Protein AF-A0A656VI85-F1 (afdb_monomer_lite)

Foldseek 3Di:
DLLVVQLLVLVVVQQDDPPPNPARKGFLLSSQVSSVVSVHHDDLVRSVCCVPPVNPFHWDFPDDDPSNGTMIGTDD

Radius of gyration: 11.45 Å; chains: 1; bounding box: 31×27×29 Å

Secondary structure (DSSP, 8-state):
-HHHHHHHHHHHHHS-B-TTSS-BEEEHHHHHHHHHHTT----HHHHHHIIIIISSSEEEEEE--SGGG-EEEEE-

Sequence (76 aa):
MRQDLNLAGAFMEALNFNENGKGRRIRTVDFIHAANRLGTHLTPEEANYYIKHQSGHVFRLIDEGRYQHNTYLFLC

Structure (mmCIF, N/CA/C/O backbone):
data_AF-A0A656VI85-F1
#
_entry.id   AF-A0A656VI85-F1
#
loop_
_atom_site.group_PDB
_atom_site.id
_atom_site.type_symbol
_atom_site.label_atom_id
_atom_site.label_alt_id
_atom_site.label_comp_id
_atom_site.label_asym_id
_atom_site.label_entity_id
_atom_site.label_seq_id
_atom_site.pdbx_PDB_ins_code
_atom_site.Cartn_x
_atom_site.Cartn_y
_atom_site.Cartn_z
_atom_site.occupancy
_atom_site.B_iso_or_equiv
_atom_site.auth_seq_id
_atom_site.auth_comp_id
_atom_site.auth_asym_id
_atom_site.auth_atom_id
_atom_site.pdbx_PDB_model_num
ATOM 1 N N . MET A 1 1 ? 14.241 11.144 -5.615 1.00 61.47 1 MET A N 1
ATOM 2 C CA . MET A 1 1 ? 13.448 12.395 -5.488 1.00 61.47 1 MET A CA 1
ATOM 3 C C . MET A 1 1 ? 12.113 12.332 -6.227 1.00 61.47 1 MET A C 1
ATOM 5 O O . MET A 1 1 ? 11.098 12.312 -5.552 1.00 61.47 1 MET A O 1
ATOM 9 N N . ARG A 1 2 ? 12.054 12.281 -7.571 1.00 69.19 2 ARG A N 1
ATOM 10 C CA . ARG A 1 2 ? 10.763 12.242 -8.305 1.00 69.19 2 ARG A CA 1
ATOM 11 C C . ARG A 1 2 ? 9.984 10.935 -8.094 1.00 69.19 2 ARG A C 1
ATOM 13 O O . ARG A 1 2 ? 8.785 10.968 -7.866 1.00 69.19 2 ARG A O 1
ATOM 20 N N . GLN A 1 3 ? 10.689 9.804 -8.112 1.00 68.25 3 GLN A N 1
ATOM 21 C CA . GLN A 1 3 ? 10.106 8.480 -7.878 1.00 68.25 3 GLN A CA 1
ATOM 22 C C . GLN A 1 3 ? 9.599 8.317 -6.437 1.00 68.25 3 GLN A C 1
ATOM 24 O O . GLN A 1 3 ? 8.491 7.840 -6.241 1.00 68.25 3 GLN A O 1
ATOM 29 N N . ASP A 1 4 ? 10.349 8.795 -5.438 1.00 70.12 4 ASP A N 1
ATOM 30 C CA . ASP A 1 4 ? 9.924 8.744 -4.029 1.00 70.12 4 ASP A CA 1
ATOM 31 C C . ASP A 1 4 ? 8.668 9.588 -3.766 1.00 70.12 4 ASP A C 1
ATOM 33 O O . ASP A 1 4 ? 7.776 9.161 -3.037 1.00 70.12 4 ASP A O 1
ATOM 37 N N . LEU A 1 5 ? 8.566 10.762 -4.405 1.00 72.38 5 LEU A N 1
ATOM 38 C CA . LEU A 1 5 ? 7.371 11.612 -4.352 1.00 72.38 5 LEU A CA 1
ATOM 39 C C . LEU A 1 5 ? 6.163 10.933 -5.011 1.00 72.38 5 LEU A C 1
ATOM 41 O O . LEU A 1 5 ? 5.057 10.994 -4.475 1.00 72.38 5 LEU A O 1
ATOM 45 N N . ASN A 1 6 ? 6.375 10.247 -6.137 1.00 82.69 6 ASN A N 1
ATOM 46 C CA . ASN A 1 6 ? 5.327 9.482 -6.808 1.00 82.69 6 ASN A CA 1
ATOM 47 C C . ASN A 1 6 ? 4.874 8.282 -5.961 1.00 82.69 6 ASN A C 1
ATOM 49 O O . ASN A 1 6 ? 3.679 8.022 -5.873 1.00 82.69 6 ASN A O 1
ATOM 53 N N . LEU A 1 7 ? 5.795 7.585 -5.289 1.00 83.69 7 LEU A N 1
ATOM 54 C CA . LEU A 1 7 ? 5.465 6.475 -4.391 1.00 83.69 7 LEU A CA 1
ATOM 55 C C . LEU A 1 7 ? 4.677 6.942 -3.168 1.00 83.69 7 LEU A C 1
ATOM 57 O O . LEU A 1 7 ? 3.653 6.344 -2.850 1.00 83.69 7 LEU A O 1
ATOM 61 N N . ALA A 1 8 ? 5.095 8.035 -2.527 1.00 81.38 8 ALA A N 1
ATOM 62 C CA . ALA A 1 8 ? 4.364 8.612 -1.402 1.00 81.38 8 ALA A CA 1
ATOM 63 C C . ALA A 1 8 ? 2.958 9.090 -1.816 1.00 81.38 8 ALA A C 1
ATOM 65 O O . ALA A 1 8 ? 1.988 8.863 -1.093 1.00 81.38 8 ALA A O 1
ATOM 66 N N . GLY A 1 9 ? 2.827 9.700 -3.000 1.00 82.44 9 GLY A N 1
ATOM 67 C CA . GLY A 1 9 ? 1.537 10.108 -3.562 1.00 82.44 9 GLY A CA 1
ATOM 68 C C . GLY A 1 9 ? 0.615 8.922 -3.853 1.00 82.44 9 GLY A C 1
ATOM 69 O O . GLY A 1 9 ? -0.522 8.901 -3.384 1.00 82.44 9 GLY A O 1
ATOM 70 N N . ALA A 1 10 ? 1.124 7.900 -4.546 1.00 85.38 10 ALA A N 1
ATOM 71 C CA . ALA A 1 10 ? 0.395 6.659 -4.813 1.00 85.38 10 ALA A CA 1
ATOM 72 C C . ALA A 1 10 ? -0.021 5.945 -3.524 1.00 85.38 10 ALA A C 1
ATOM 74 O O . ALA A 1 10 ? -1.111 5.384 -3.437 1.00 85.38 10 ALA A O 1
ATOM 75 N N . PHE A 1 11 ? 0.846 5.973 -2.514 1.00 83.94 11 PHE A N 1
ATOM 76 C CA . PHE A 1 11 ? 0.585 5.366 -1.222 1.00 83.94 11 PHE A CA 1
ATOM 77 C C . PHE A 1 11 ? -0.563 6.070 -0.500 1.00 83.94 11 PHE A C 1
ATOM 79 O O . PHE A 1 11 ? -1.468 5.401 -0.015 1.00 83.94 11 PHE A O 1
ATOM 86 N N . MET A 1 12 ? -0.572 7.406 -0.476 1.00 81.50 12 MET A N 1
ATOM 87 C CA . MET A 1 12 ? -1.659 8.187 0.124 1.00 81.50 12 MET A CA 1
ATOM 88 C C . MET A 1 12 ? -2.985 8.030 -0.631 1.00 81.50 12 MET A C 1
ATOM 90 O O . MET A 1 12 ? -4.033 7.986 0.005 1.00 81.50 12 MET A O 1
ATOM 94 N N . GLU A 1 13 ? -2.950 7.903 -1.961 1.00 83.94 13 GLU A N 1
ATOM 95 C CA . GLU A 1 13 ? -4.140 7.616 -2.777 1.00 83.94 13 GLU A CA 1
ATOM 96 C C . GLU A 1 13 ? -4.705 6.215 -2.481 1.00 83.94 13 GLU A C 1
ATOM 98 O O . GLU A 1 13 ? -5.916 6.040 -2.340 1.00 83.94 13 GLU A O 1
ATOM 103 N N . ALA A 1 14 ? -3.829 5.216 -2.344 1.00 83.81 14 ALA A N 1
ATOM 104 C CA . ALA A 1 14 ? -4.213 3.838 -2.049 1.00 83.81 14 ALA A CA 1
ATOM 105 C C . ALA A 1 14 ? -4.571 3.602 -0.575 1.00 83.81 14 ALA A C 1
ATOM 107 O O . ALA A 1 14 ? -5.308 2.662 -0.264 1.00 83.81 14 ALA A O 1
ATOM 108 N N . LEU A 1 15 ? -4.085 4.453 0.333 1.00 80.94 15 LEU A N 1
ATOM 109 C CA . LEU A 1 15 ? -4.481 4.515 1.738 1.00 80.94 15 LEU A CA 1
ATOM 110 C C . LEU A 1 15 ? -5.876 5.141 1.846 1.00 80.94 15 LEU A C 1
ATOM 112 O O . LEU A 1 15 ? -6.088 6.183 2.468 1.00 80.94 15 LEU A O 1
ATOM 116 N N . ASN A 1 16 ? -6.846 4.506 1.197 1.00 68.25 16 ASN A N 1
ATOM 117 C CA . ASN A 1 16 ? -8.183 5.036 1.108 1.00 68.25 16 ASN A CA 1
ATOM 118 C C . ASN A 1 16 ? -8.902 4.799 2.441 1.00 68.25 16 ASN A C 1
ATOM 120 O O . ASN A 1 16 ? -8.979 3.684 2.977 1.00 68.25 16 ASN A O 1
ATOM 124 N N . PHE A 1 17 ? -9.404 5.889 3.008 1.00 56.81 17 PHE A N 1
ATOM 125 C CA . PHE A 1 17 ? -10.237 5.867 4.192 1.00 56.81 17 PHE A CA 1
ATOM 126 C C . PHE A 1 17 ? -11.565 5.272 3.767 1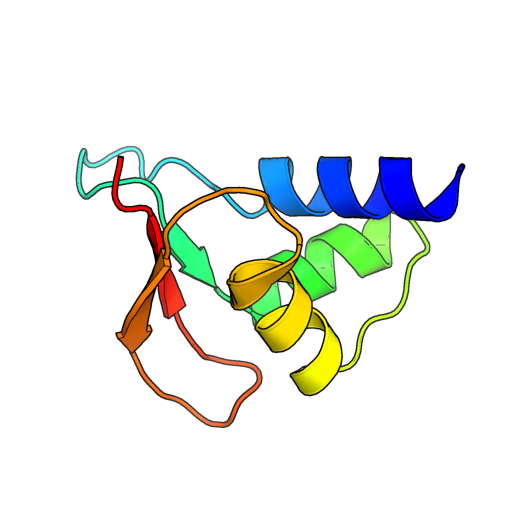.00 56.81 17 PHE A C 1
ATOM 128 O O . PHE A 1 17 ? -12.358 5.914 3.091 1.00 56.81 17 PHE A O 1
ATOM 135 N N . ASN A 1 18 ? -11.789 4.020 4.141 1.00 49.75 18 ASN A N 1
ATOM 136 C CA . ASN A 1 18 ? -13.086 3.392 3.994 1.00 49.75 18 ASN A CA 1
ATOM 137 C C . ASN A 1 18 ? -14.138 4.337 4.609 1.00 49.75 18 ASN A C 1
ATOM 139 O O . ASN A 1 18 ? -14.113 4.557 5.823 1.00 49.75 18 ASN A O 1
ATOM 143 N N . GLU A 1 19 ? -15.032 4.893 3.782 1.00 51.69 19 GLU A N 1
ATOM 144 C CA . GLU A 1 19 ? -16.106 5.826 4.174 1.00 51.69 19 GLU A CA 1
ATOM 145 C C . GLU A 1 19 ? -17.026 5.249 5.273 1.00 51.69 19 GLU A C 1
ATOM 147 O O . GLU A 1 19 ? -17.814 5.964 5.880 1.00 51.69 19 GLU A O 1
ATOM 152 N N . ASN A 1 20 ? -16.869 3.963 5.607 1.00 52.91 20 ASN A N 1
ATOM 153 C CA . ASN A 1 20 ? -17.610 3.237 6.635 1.00 52.91 20 ASN A CA 1
ATOM 154 C C . ASN A 1 20 ? -16.883 3.080 7.989 1.00 52.91 20 ASN A C 1
ATOM 156 O O . ASN A 1 20 ? -17.187 2.155 8.743 1.00 52.91 20 ASN A O 1
ATOM 160 N N . GLY A 1 21 ? -15.890 3.915 8.313 1.00 52.38 21 GLY A N 1
ATOM 161 C CA . GLY A 1 21 ? -15.314 3.976 9.670 1.00 52.38 21 GLY A CA 1
ATOM 162 C C . GLY A 1 21 ? -14.497 2.749 10.117 1.00 52.38 21 GLY A C 1
ATOM 163 O O . GLY A 1 21 ? -14.179 2.616 11.295 1.00 52.38 21 GLY A O 1
ATOM 164 N N . LYS A 1 22 ? -14.113 1.846 9.201 1.00 56.50 22 LYS A N 1
ATOM 165 C CA . LYS A 1 22 ? -13.421 0.570 9.512 1.00 56.50 22 LYS A CA 1
ATOM 166 C C . LYS A 1 22 ? -11.878 0.638 9.550 1.00 56.50 22 LYS A C 1
ATOM 168 O O . LYS A 1 22 ? -11.211 -0.384 9.350 1.00 56.50 22 LYS A O 1
ATOM 173 N N . GLY A 1 23 ? -11.318 1.812 9.850 1.00 62.88 23 GLY A N 1
ATOM 174 C CA . GLY A 1 23 ? -9.870 2.069 9.882 1.00 62.88 23 GLY A CA 1
ATOM 175 C C . GLY A 1 23 ? -9.258 2.255 8.487 1.00 62.88 23 GLY A C 1
ATOM 176 O O . GLY A 1 23 ? -9.811 1.778 7.493 1.00 62.88 23 GLY A O 1
ATOM 177 N N . ARG A 1 24 ? -8.124 2.967 8.402 1.00 79.56 24 ARG A N 1
ATOM 178 C CA . ARG A 1 24 ? -7.410 3.185 7.129 1.00 79.56 24 ARG A CA 1
ATOM 179 C C . ARG A 1 24 ? -6.793 1.859 6.690 1.00 79.56 24 ARG A C 1
ATOM 181 O O . ARG A 1 24 ? -6.084 1.224 7.469 1.00 79.56 24 ARG A O 1
ATOM 188 N N . ARG A 1 25 ? -7.090 1.410 5.474 1.00 83.81 25 ARG A N 1
ATOM 189 C CA . ARG A 1 25 ? -6.588 0.145 4.925 1.00 83.81 25 ARG A CA 1
ATOM 190 C C . ARG A 1 25 ? -5.941 0.403 3.580 1.00 83.81 25 ARG A C 1
ATOM 192 O O . ARG A 1 25 ? -6.302 1.356 2.902 1.00 83.81 25 ARG A O 1
ATOM 199 N N . ILE A 1 26 ? -5.025 -0.470 3.200 1.00 86.75 26 ILE A N 1
ATOM 200 C CA . ILE A 1 26 ? -4.381 -0.435 1.893 1.00 86.75 26 ILE A CA 1
ATOM 201 C C . ILE A 1 26 ? -4.288 -1.856 1.352 1.00 86.75 26 ILE A C 1
ATOM 203 O O . ILE A 1 26 ? -3.846 -2.771 2.051 1.00 86.75 26 ILE A O 1
ATOM 207 N N . ARG A 1 27 ? -4.748 -2.054 0.116 1.00 88.62 27 ARG A N 1
ATOM 208 C CA . ARG A 1 27 ? -4.547 -3.306 -0.618 1.00 88.62 27 ARG A CA 1
ATOM 209 C C . ARG A 1 27 ? -3.337 -3.149 -1.520 1.00 88.62 27 ARG A C 1
ATOM 211 O O . ARG A 1 27 ? -3.202 -2.125 -2.189 1.00 88.62 27 ARG A O 1
ATOM 218 N N . THR A 1 28 ? -2.495 -4.172 -1.585 1.00 89.00 28 THR A N 1
ATOM 219 C CA . THR A 1 28 ? -1.275 -4.147 -2.404 1.00 89.00 28 THR A CA 1
ATOM 220 C C . THR A 1 28 ? -1.588 -3.850 -3.873 1.00 89.00 28 THR A C 1
ATOM 222 O O . THR A 1 28 ? -0.919 -3.023 -4.483 1.00 89.00 28 THR A O 1
ATOM 225 N N . VAL A 1 29 ? -2.656 -4.437 -4.421 1.00 88.56 29 VAL A N 1
ATOM 226 C CA . VAL A 1 29 ? -3.106 -4.182 -5.800 1.00 88.56 29 VAL A CA 1
ATOM 227 C C . VAL A 1 29 ? -3.504 -2.723 -6.044 1.00 88.56 29 VAL A C 1
ATOM 229 O O . VAL A 1 29 ? -3.137 -2.160 -7.072 1.00 88.56 29 VAL A O 1
ATOM 232 N N . ASP A 1 30 ? -4.186 -2.080 -5.092 1.00 88.69 30 ASP A N 1
ATOM 233 C CA . ASP A 1 30 ? -4.606 -0.679 -5.229 1.00 88.69 30 ASP A CA 1
ATOM 234 C C . ASP A 1 30 ? -3.383 0.247 -5.226 1.00 88.69 30 ASP A C 1
ATOM 236 O O . ASP A 1 30 ? -3.296 1.171 -6.035 1.00 88.69 30 ASP A O 1
ATOM 240 N N . PHE A 1 31 ? -2.397 -0.051 -4.376 1.00 89.44 31 PHE A N 1
ATOM 241 C CA . PHE A 1 31 ? -1.138 0.688 -4.340 1.00 89.44 31 PHE A CA 1
ATOM 242 C C . PHE A 1 31 ? -0.331 0.535 -5.632 1.00 89.44 31 PHE A C 1
ATOM 244 O O . PHE A 1 31 ? 0.134 1.531 -6.185 1.00 89.44 31 PHE A O 1
ATOM 251 N N . ILE A 1 32 ? -0.222 -0.685 -6.166 1.00 90.94 32 ILE A N 1
ATOM 252 C CA . ILE A 1 32 ? 0.436 -0.938 -7.457 1.00 90.94 32 ILE A CA 1
ATOM 253 C C . ILE A 1 32 ? -0.266 -0.168 -8.579 1.00 90.94 32 ILE A C 1
ATOM 255 O O . ILE A 1 32 ? 0.397 0.455 -9.409 1.00 90.94 32 ILE A O 1
ATOM 259 N N . HIS A 1 33 ? -1.601 -0.172 -8.614 1.00 90.31 33 HIS A N 1
ATOM 260 C CA . HIS A 1 33 ? -2.353 0.584 -9.616 1.00 90.31 33 HIS A CA 1
ATOM 261 C C . HIS A 1 33 ? -2.117 2.092 -9.503 1.00 90.31 33 HIS A C 1
ATOM 263 O O . HIS A 1 33 ? -1.893 2.739 -10.529 1.00 90.31 33 HIS A O 1
ATOM 269 N N . ALA A 1 34 ? -2.114 2.649 -8.292 1.00 88.75 34 ALA A N 1
ATOM 270 C CA . ALA A 1 34 ? -1.826 4.063 -8.072 1.00 88.75 34 ALA A CA 1
ATOM 271 C C . ALA A 1 34 ? -0.389 4.424 -8.497 1.00 88.75 34 ALA A C 1
ATOM 273 O O . ALA A 1 34 ? -0.182 5.396 -9.223 1.00 88.75 34 ALA A O 1
ATOM 274 N N . ALA A 1 35 ? 0.600 3.596 -8.142 1.00 89.19 35 ALA A N 1
ATOM 275 C CA . ALA A 1 35 ? 1.992 3.796 -8.542 1.00 89.19 35 ALA A CA 1
ATOM 276 C C . ALA A 1 35 ? 2.144 3.770 -10.072 1.00 89.19 35 ALA A C 1
ATOM 278 O O . ALA A 1 35 ? 2.754 4.674 -10.651 1.00 89.19 35 ALA A O 1
ATOM 279 N N . ASN A 1 36 ? 1.502 2.802 -10.736 1.00 89.25 36 ASN A N 1
ATOM 280 C CA . ASN A 1 36 ? 1.514 2.674 -12.193 1.00 89.25 36 ASN A CA 1
ATOM 281 C C . ASN A 1 36 ? 0.935 3.918 -12.884 1.00 89.25 36 ASN A C 1
ATOM 283 O O . ASN A 1 36 ? 1.483 4.367 -13.890 1.00 89.25 36 ASN A O 1
ATOM 287 N N . ARG A 1 37 ? -0.138 4.514 -12.341 1.00 87.88 37 ARG A N 1
ATOM 288 C CA . ARG A 1 37 ? -0.723 5.762 -12.872 1.00 87.88 37 ARG A CA 1
ATOM 289 C C . ARG A 1 37 ? 0.233 6.950 -12.777 1.00 87.88 37 ARG A C 1
ATOM 291 O O . ARG A 1 37 ? 0.193 7.824 -13.637 1.00 87.88 37 ARG A O 1
ATOM 298 N N . LEU A 1 38 ? 1.106 6.964 -11.773 1.00 87.06 38 LEU A N 1
ATOM 299 C CA . LEU A 1 38 ? 2.157 7.970 -11.598 1.00 87.06 38 LEU A CA 1
ATOM 300 C C . LEU A 1 38 ? 3.463 7.602 -12.330 1.00 87.06 38 LEU A C 1
ATOM 302 O O . LEU A 1 38 ? 4.506 8.217 -12.093 1.00 87.06 38 LEU A O 1
ATOM 306 N N . GLY A 1 39 ? 3.425 6.600 -13.216 1.00 86.75 39 GLY A N 1
ATOM 307 C CA . GLY A 1 39 ? 4.568 6.163 -14.021 1.00 86.75 39 GLY A CA 1
ATOM 308 C C . GLY A 1 39 ? 5.619 5.377 -13.237 1.00 86.75 39 GLY A C 1
ATOM 309 O O . GLY A 1 39 ? 6.768 5.307 -13.666 1.00 86.75 39 GLY A O 1
ATOM 310 N N . THR A 1 40 ? 5.258 4.822 -12.076 1.00 88.50 40 THR A N 1
ATOM 311 C CA . THR A 1 40 ? 6.145 3.991 -11.253 1.00 88.50 40 THR A CA 1
ATOM 312 C C . THR A 1 40 ? 5.633 2.559 -11.220 1.00 88.50 40 THR A C 1
ATOM 314 O O . THR A 1 40 ? 4.577 2.282 -10.661 1.00 88.50 40 THR A O 1
ATOM 317 N N . HIS A 1 41 ? 6.391 1.641 -11.808 1.00 88.62 41 HIS A N 1
ATOM 318 C CA . HIS A 1 41 ? 6.030 0.229 -11.835 1.00 88.62 41 HIS A CA 1
ATOM 319 C C . HIS A 1 41 ? 6.587 -0.489 -10.611 1.00 88.62 41 HIS A C 1
ATOM 321 O O . HIS A 1 41 ? 7.783 -0.411 -10.347 1.00 88.62 41 HIS A O 1
ATOM 327 N N . LEU A 1 42 ? 5.708 -1.170 -9.875 1.00 87.19 42 LEU A N 1
ATOM 328 C CA . LEU A 1 42 ? 6.054 -1.963 -8.699 1.00 87.19 42 LEU A CA 1
ATOM 329 C C . LEU A 1 42 ? 5.644 -3.416 -8.906 1.00 87.19 42 LEU A C 1
ATOM 331 O O . LEU A 1 42 ? 4.526 -3.702 -9.347 1.00 87.19 42 LEU A O 1
ATOM 335 N N . THR A 1 43 ? 6.525 -4.327 -8.515 1.00 90.00 43 THR A N 1
ATOM 336 C CA . THR A 1 43 ? 6.162 -5.722 -8.263 1.00 90.00 43 THR A CA 1
ATOM 337 C C . THR A 1 43 ? 5.328 -5.839 -6.978 1.00 90.00 43 THR A C 1
ATOM 339 O O . THR A 1 43 ? 5.401 -4.971 -6.097 1.00 90.00 43 THR A O 1
ATOM 342 N N . PRO A 1 44 ? 4.528 -6.909 -6.820 1.00 88.31 44 PRO A N 1
ATOM 343 C CA . PRO A 1 44 ? 3.845 -7.203 -5.562 1.00 88.31 44 PRO A CA 1
ATOM 344 C C . PRO A 1 44 ? 4.766 -7.222 -4.343 1.00 88.31 44 PRO A C 1
ATOM 346 O O . PRO A 1 44 ? 4.391 -6.736 -3.276 1.00 88.31 44 PRO A O 1
ATOM 349 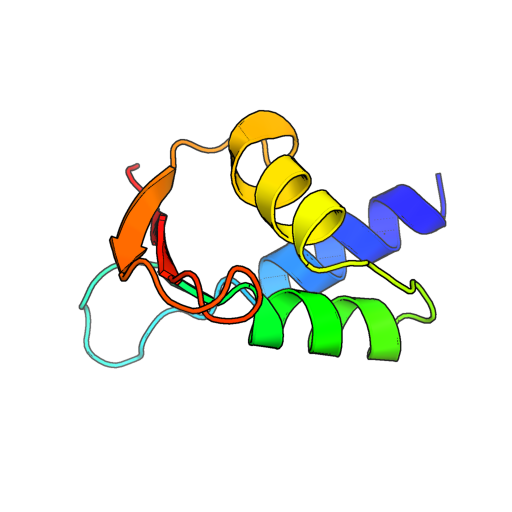N N . GLU A 1 45 ? 5.968 -7.764 -4.483 1.00 88.44 45 GLU A N 1
ATOM 350 C CA . GLU A 1 45 ? 6.972 -7.857 -3.430 1.00 88.44 45 GLU A CA 1
ATOM 351 C C . GLU A 1 45 ? 7.456 -6.467 -2.998 1.00 88.44 45 GLU A C 1
ATOM 353 O O . GLU A 1 45 ? 7.448 -6.163 -1.804 1.00 88.44 45 GLU A O 1
ATOM 358 N N . GLU A 1 46 ? 7.794 -5.598 -3.954 1.00 88.81 46 GLU A N 1
ATOM 359 C CA . GLU A 1 46 ? 8.220 -4.217 -3.685 1.00 88.81 46 GLU A CA 1
ATOM 360 C C . GLU A 1 46 ? 7.104 -3.392 -3.043 1.00 88.81 46 GLU A C 1
ATOM 362 O O . GLU A 1 46 ? 7.340 -2.669 -2.074 1.00 88.81 46 GLU A O 1
ATOM 367 N N . ALA A 1 47 ? 5.870 -3.539 -3.529 1.00 88.31 47 ALA A N 1
ATOM 368 C CA . ALA A 1 47 ? 4.710 -2.867 -2.959 1.00 88.31 47 ALA A CA 1
ATOM 369 C C . ALA A 1 47 ? 4.466 -3.303 -1.502 1.00 88.31 47 ALA A C 1
ATOM 371 O O . ALA A 1 47 ? 4.283 -2.464 -0.620 1.00 88.31 47 ALA A O 1
ATOM 372 N N . ASN A 1 48 ? 4.526 -4.609 -1.225 1.00 87.62 48 ASN A N 1
ATOM 373 C CA . ASN A 1 48 ? 4.406 -5.150 0.130 1.00 87.62 48 ASN A CA 1
ATOM 374 C C . ASN A 1 48 ? 5.537 -4.667 1.050 1.00 87.62 48 ASN A C 1
ATOM 376 O O . ASN A 1 48 ? 5.284 -4.330 2.208 1.00 87.62 48 ASN A O 1
ATOM 380 N N . TYR A 1 49 ? 6.774 -4.627 0.548 1.00 87.06 49 TYR A N 1
ATOM 381 C CA . TYR A 1 49 ? 7.921 -4.118 1.295 1.00 87.06 49 TYR A CA 1
ATOM 382 C C . TYR A 1 49 ? 7.746 -2.636 1.642 1.00 87.06 49 TYR A C 1
ATOM 384 O O . TYR A 1 49 ? 7.936 -2.248 2.796 1.00 87.06 49 TYR A O 1
ATOM 392 N N . TYR A 1 50 ? 7.307 -1.822 0.679 1.00 86.50 50 TYR A N 1
ATOM 393 C CA . TYR A 1 50 ? 7.080 -0.394 0.882 1.00 86.50 50 TYR A CA 1
ATOM 394 C C . TYR A 1 50 ? 6.021 -0.135 1.962 1.00 86.50 50 TYR A C 1
ATOM 396 O O . TYR A 1 50 ? 6.267 0.638 2.888 1.00 86.50 50 TYR A O 1
ATOM 404 N N . ILE A 1 51 ? 4.883 -0.839 1.892 1.00 83.25 51 ILE A N 1
ATOM 405 C CA . ILE A 1 51 ? 3.791 -0.728 2.874 1.00 83.25 51 ILE A CA 1
ATOM 406 C C . ILE A 1 51 ? 4.256 -1.127 4.284 1.00 83.25 51 ILE A C 1
ATOM 408 O O . ILE A 1 51 ? 3.836 -0.522 5.265 1.00 83.25 51 ILE A O 1
ATOM 412 N N . LYS A 1 52 ? 5.115 -2.147 4.409 1.00 79.38 52 LYS A N 1
ATOM 413 C CA . LYS A 1 52 ? 5.594 -2.629 5.716 1.00 79.38 52 LYS A CA 1
ATOM 414 C C . LYS A 1 52 ? 6.707 -1.776 6.320 1.00 79.38 52 LYS A C 1
ATOM 416 O O . LYS A 1 52 ? 6.782 -1.679 7.542 1.00 79.38 52 LYS A O 1
ATOM 421 N N . HIS A 1 53 ? 7.597 -1.230 5.493 1.00 76.75 53 HIS A N 1
ATOM 422 C CA . HIS A 1 53 ? 8.877 -0.697 5.969 1.00 76.75 53 HIS A CA 1
ATOM 423 C C . HIS A 1 53 ? 9.130 0.768 5.615 1.00 76.75 53 HIS A C 1
ATOM 425 O O . HIS A 1 53 ? 9.772 1.462 6.398 1.00 76.75 53 HIS A O 1
ATOM 431 N N . GLN A 1 54 ? 8.665 1.255 4.461 1.00 67.19 54 GLN A N 1
ATOM 432 C CA . GLN A 1 54 ? 9.061 2.576 3.950 1.00 67.19 54 GLN A CA 1
ATOM 433 C C . GLN A 1 54 ? 8.011 3.669 4.137 1.00 67.19 54 GLN A C 1
ATOM 435 O O . GLN A 1 54 ? 8.356 4.845 4.071 1.00 67.19 54 GLN A O 1
ATOM 440 N N . SER A 1 55 ? 6.763 3.325 4.445 1.00 59.81 55 SER A N 1
ATOM 441 C CA . SER A 1 55 ? 5.718 4.322 4.690 1.00 59.81 55 SER A CA 1
ATOM 442 C C . SER A 1 55 ? 5.844 5.065 6.029 1.00 59.81 55 SER A C 1
ATOM 444 O O . SER A 1 55 ? 5.056 5.968 6.280 1.00 59.81 55 SER A O 1
ATOM 446 N N . GLY A 1 56 ? 6.778 4.690 6.918 1.00 63.19 56 GLY A N 1
ATOM 447 C CA . GLY A 1 56 ? 6.945 5.328 8.240 1.00 63.19 56 GLY A CA 1
ATOM 448 C C . GLY A 1 56 ? 5.767 5.109 9.204 1.00 63.19 56 GLY A C 1
ATOM 449 O O . GLY A 1 56 ? 5.595 5.838 10.176 1.00 63.19 56 GLY A O 1
ATOM 450 N N . HIS A 1 57 ? 4.939 4.108 8.920 1.00 69.62 57 HIS A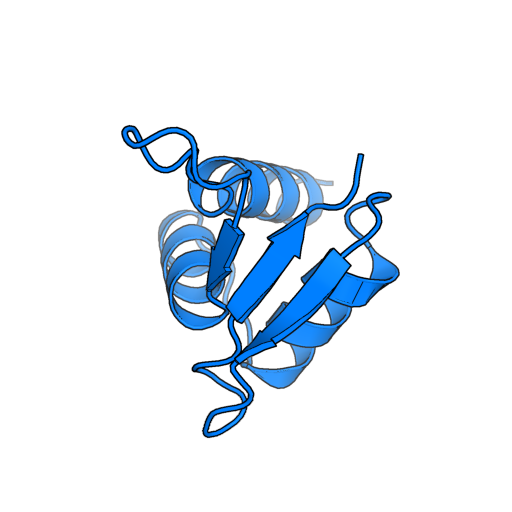 N 1
ATOM 451 C CA . HIS A 1 57 ? 3.614 3.896 9.491 1.00 69.62 57 HIS A CA 1
ATOM 452 C C . HIS A 1 57 ? 3.464 2.428 9.901 1.00 69.62 57 HIS A C 1
ATOM 454 O O . HIS A 1 57 ? 3.965 1.546 9.203 1.00 69.62 57 HIS A O 1
ATOM 460 N N . VAL A 1 58 ? 2.778 2.148 11.014 1.00 75.44 58 VAL A N 1
ATOM 461 C CA . VAL A 1 58 ? 2.589 0.770 11.485 1.00 75.44 58 VAL A CA 1
ATOM 462 C C . VAL A 1 58 ? 1.411 0.144 10.747 1.00 75.44 58 VAL A C 1
ATOM 464 O O . VAL A 1 58 ? 0.283 0.625 10.816 1.00 75.44 58 VAL A O 1
ATOM 467 N N . PHE A 1 59 ? 1.666 -0.962 10.055 1.00 81.50 59 PHE A N 1
ATOM 468 C CA . PHE A 1 59 ? 0.640 -1.733 9.365 1.00 81.50 59 PHE A CA 1
ATOM 469 C C . PHE A 1 59 ? 0.584 -3.162 9.886 1.00 81.50 59 PHE A C 1
ATOM 471 O O . PHE A 1 59 ? 1.607 -3.813 10.091 1.00 81.50 59 PHE A O 1
ATOM 478 N N . ARG A 1 60 ? -0.632 -3.681 10.045 1.00 82.56 60 ARG A N 1
ATOM 479 C CA . ARG A 1 60 ? -0.889 -5.099 10.300 1.00 82.56 60 ARG A CA 1
ATOM 480 C C . ARG A 1 60 ? -1.486 -5.729 9.054 1.00 82.56 60 ARG A C 1
ATOM 482 O O .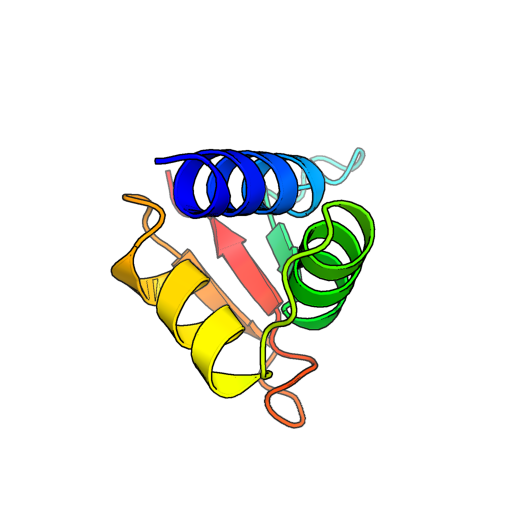 ARG A 1 60 ? -2.484 -5.234 8.541 1.00 82.56 60 ARG A O 1
A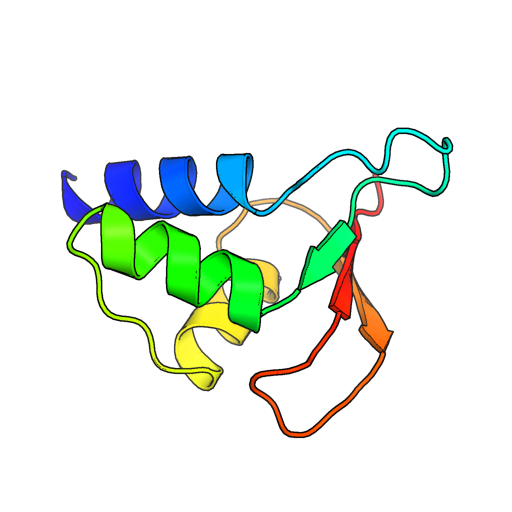TOM 489 N N . LEU A 1 61 ? -0.907 -6.834 8.596 1.00 84.06 61 LEU A N 1
ATOM 490 C CA . LEU A 1 61 ? -1.534 -7.678 7.580 1.00 84.06 61 LEU A CA 1
ATOM 491 C C . LEU A 1 61 ? -2.823 -8.270 8.169 1.00 84.06 61 LEU A C 1
ATOM 493 O O . LEU A 1 61 ? -2.777 -8.909 9.218 1.00 84.06 61 LEU A O 1
ATOM 497 N N . ILE A 1 62 ? -3.964 -8.001 7.538 1.00 84.00 62 ILE A N 1
ATOM 498 C CA . ILE A 1 62 ? -5.285 -8.481 7.985 1.00 84.00 62 ILE A CA 1
ATOM 499 C C . ILE A 1 62 ? -5.924 -9.465 7.005 1.00 84.00 62 ILE A C 1
ATOM 501 O O . ILE A 1 62 ? -6.887 -10.130 7.371 1.00 84.00 62 ILE A O 1
ATOM 505 N N . ASP A 1 63 ? -5.396 -9.545 5.785 1.00 81.44 63 ASP A N 1
ATOM 506 C CA . ASP A 1 63 ? -5.798 -10.519 4.776 1.00 81.44 63 ASP A CA 1
ATOM 507 C C . ASP A 1 63 ? -4.570 -10.890 3.939 1.00 81.44 63 ASP A C 1
ATOM 509 O O . ASP A 1 63 ? -3.937 -10.007 3.349 1.00 81.44 63 ASP A O 1
ATOM 513 N N . GLU A 1 64 ? -4.209 -12.172 3.945 1.00 77.19 64 GLU A N 1
ATOM 514 C CA . GLU A 1 64 ? -3.076 -12.730 3.207 1.00 77.19 64 GLU A CA 1
ATOM 515 C C . GLU A 1 64 ? -3.607 -13.493 1.987 1.00 77.19 64 GLU A C 1
ATOM 517 O O . GLU A 1 64 ? -4.112 -14.611 2.090 1.00 77.19 64 GLU A O 1
ATOM 522 N N . GLY A 1 65 ? -3.522 -12.853 0.820 1.00 72.25 65 GLY A N 1
ATOM 523 C CA . GLY A 1 65 ? -3.890 -13.456 -0.459 1.00 72.25 65 GLY A CA 1
ATOM 524 C C . GLY A 1 65 ? -2.670 -14.003 -1.204 1.00 72.25 65 GLY A C 1
ATOM 525 O O . GLY A 1 65 ? -1.571 -14.100 -0.664 1.00 72.25 65 GLY A O 1
ATOM 526 N N . ARG A 1 66 ? -2.809 -14.280 -2.513 1.00 77.00 66 ARG A N 1
ATOM 527 C CA . ARG A 1 66 ? -1.618 -14.313 -3.392 1.00 77.00 66 ARG A CA 1
ATOM 528 C C . ARG A 1 66 ? -0.975 -12.931 -3.273 1.00 77.00 66 ARG A C 1
ATOM 530 O O . ARG A 1 66 ? -1.697 -11.989 -3.556 1.00 77.00 66 ARG A O 1
ATOM 537 N N . TYR A 1 67 ? 0.287 -12.803 -2.849 1.00 67.81 67 TYR A N 1
ATOM 538 C CA . TYR A 1 67 ? 1.018 -11.566 -2.467 1.00 67.81 67 TYR A CA 1
ATOM 539 C C . TYR A 1 67 ? 0.506 -10.205 -2.999 1.00 67.81 67 TYR A C 1
ATOM 541 O O . TYR A 1 67 ? 0.481 -9.222 -2.258 1.00 67.81 67 TYR A O 1
ATOM 549 N N . GLN A 1 68 ? 0.084 -10.125 -4.263 1.00 73.88 68 GLN A N 1
ATOM 550 C CA . GLN A 1 68 ? -0.574 -8.969 -4.891 1.00 73.88 68 GLN A CA 1
ATOM 551 C C . GLN A 1 68 ? -1.924 -8.546 -4.262 1.00 73.88 68 GLN A C 1
ATOM 553 O O . GLN A 1 68 ? -2.378 -7.426 -4.474 1.00 73.88 68 GLN A O 1
ATOM 558 N N . HIS A 1 69 ? -2.567 -9.409 -3.479 1.00 80.94 69 HIS A N 1
ATOM 559 C CA . HIS A 1 69 ? -3.887 -9.210 -2.873 1.00 80.94 69 HIS A CA 1
ATOM 560 C C . HIS A 1 69 ? -3.837 -9.036 -1.352 1.00 80.94 69 HIS A C 1
ATOM 562 O O . HIS A 1 69 ? -4.880 -9.050 -0.704 1.00 80.94 69 HIS A O 1
ATOM 568 N N . ASN A 1 70 ? -2.645 -8.853 -0.780 1.00 85.81 70 ASN A N 1
ATOM 569 C CA . ASN A 1 70 ? -2.522 -8.580 0.644 1.00 85.81 70 ASN A CA 1
ATOM 570 C C . ASN A 1 70 ? -3.259 -7.291 1.015 1.00 85.81 70 ASN A C 1
ATOM 572 O O . ASN A 1 70 ? -3.200 -6.287 0.297 1.00 85.81 70 ASN A O 1
ATOM 576 N N . THR A 1 71 ? -3.942 -7.325 2.157 1.00 85.75 71 THR A N 1
ATOM 577 C CA . THR A 1 71 ? -4.606 -6.153 2.728 1.00 85.75 71 THR A CA 1
ATOM 578 C C . THR A 1 71 ? -3.991 -5.823 4.072 1.00 85.75 71 THR A C 1
ATOM 580 O O . THR A 1 71 ? -3.943 -6.654 4.981 1.00 85.75 71 THR A O 1
ATOM 583 N N . TYR A 1 72 ? -3.573 -4.574 4.218 1.00 86.12 72 TYR A N 1
ATOM 584 C CA . TYR A 1 72 ? -2.981 -4.053 5.434 1.00 86.12 72 TYR A 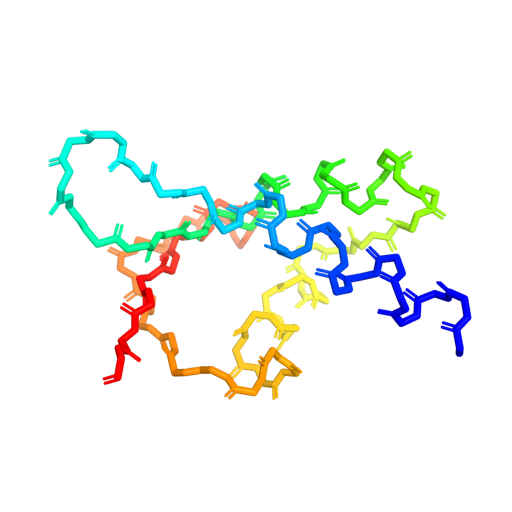CA 1
ATOM 585 C C . TYR A 1 72 ? -3.928 -3.072 6.112 1.00 86.12 72 TYR A C 1
ATOM 587 O O . TYR A 1 72 ? -4.553 -2.234 5.463 1.00 86.12 72 TYR A O 1
ATOM 595 N N . LEU A 1 73 ? -4.018 -3.173 7.433 1.00 85.06 73 LEU A N 1
ATOM 596 C CA . LEU A 1 73 ? -4.687 -2.218 8.303 1.00 85.06 73 LEU A CA 1
ATOM 597 C C . LEU A 1 73 ? -3.643 -1.289 8.910 1.00 85.06 73 LEU A C 1
ATOM 599 O O . LEU A 1 73 ? -2.689 -1.758 9.530 1.00 85.06 73 LEU A O 1
ATOM 603 N N . PHE A 1 74 ? -3.850 0.011 8.762 1.00 79.81 74 PHE A N 1
ATOM 604 C CA . PHE A 1 74 ? -3.063 1.020 9.452 1.00 79.81 74 PHE A CA 1
ATOM 605 C C . PHE A 1 74 ? -3.393 1.001 10.947 1.00 79.81 74 PHE A C 1
ATOM 607 O O . PHE A 1 74 ? -4.562 1.086 11.336 1.00 79.81 74 PHE A O 1
ATOM 614 N N . LEU A 1 75 ? -2.360 0.889 11.770 1.00 74.25 75 LEU A N 1
ATOM 615 C CA . LEU A 1 75 ? -2.422 1.004 13.217 1.00 74.25 75 LEU A CA 1
ATOM 616 C C . LEU A 1 75 ? -1.826 2.374 13.568 1.00 74.25 75 LEU A C 1
ATOM 618 O O . LEU A 1 75 ? -0.649 2.603 13.299 1.00 74.25 75 LEU A O 1
ATOM 622 N N . CYS A 1 76 ? -2.656 3.296 14.068 1.00 64.19 76 CYS A N 1
ATOM 623 C CA . CYS A 1 76 ? -2.195 4.594 14.572 1.00 64.19 76 CYS A CA 1
ATOM 624 C C . CYS A 1 76 ? -1.192 4.422 15.714 1.00 64.19 76 CYS A C 1
ATOM 626 O O . CYS A 1 76 ? -1.454 3.558 16.584 1.00 64.19 76 CYS A O 1
#

pLDDT: mean 78.87, std 10.91, range [49.75, 90.94]

Organism: Serratia marcescens (NCBI:txid615)